Protein AF-A0AAE3KJM6-F1 (afdb_monomer_lite)

Organism: NCBI:txid334858

Structure (mmCIF, N/CA/C/O backbone):
data_AF-A0AAE3KJM6-F1
#
_entry.id   AF-A0AAE3KJM6-F1
#
loop_
_atom_site.group_PDB
_atom_site.id
_atom_site.type_symbol
_atom_site.label_atom_id
_atom_site.label_alt_id
_atom_site.label_comp_id
_atom_site.label_asym_id
_atom_site.label_entity_id
_atom_site.label_seq_id
_atom_site.pdbx_PDB_ins_code
_atom_site.Cartn_x
_atom_site.Cartn_y
_atom_site.Cartn_z
_atom_site.occupancy
_atom_site.B_iso_or_equiv
_atom_site.auth_seq_id
_atom_site.auth_comp_id
_atom_site.auth_asym_id
_atom_site.auth_atom_id
_atom_site.pdbx_PDB_model_num
ATOM 1 N N . MET A 1 1 ? -48.414 5.352 -34.956 1.00 45.84 1 MET A N 1
ATOM 2 C CA . MET A 1 1 ? -47.823 4.234 -34.191 1.00 45.84 1 MET A CA 1
ATOM 3 C C . MET A 1 1 ? -46.337 4.230 -34.491 1.00 45.84 1 MET A C 1
ATOM 5 O O . MET A 1 1 ? -45.968 4.060 -35.643 1.00 45.84 1 MET A O 1
ATOM 9 N N . GLN A 1 2 ? -45.522 4.595 -33.501 1.00 38.50 2 GLN A N 1
ATOM 10 C CA . GLN A 1 2 ? -44.073 4.755 -33.629 1.00 38.50 2 GLN A CA 1
ATOM 11 C C . GLN A 1 2 ? -43.401 3.421 -33.295 1.00 38.50 2 GLN A C 1
ATOM 13 O O . GLN A 1 2 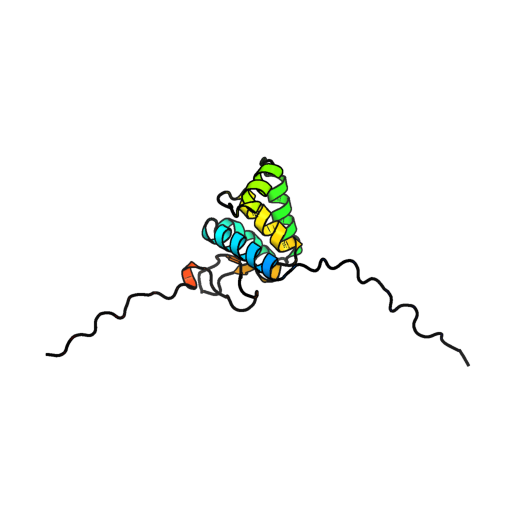? -43.571 2.913 -32.189 1.00 38.50 2 GLN A O 1
ATOM 18 N N . SER A 1 3 ? -42.662 2.857 -34.246 1.00 44.47 3 SER A N 1
ATOM 19 C CA . SER A 1 3 ? -41.789 1.707 -34.018 1.00 44.47 3 SER A CA 1
ATOM 20 C C . SER A 1 3 ? -40.462 2.215 -33.459 1.00 44.47 3 SER A C 1
ATOM 22 O O . SER A 1 3 ? -39.693 2.853 -34.174 1.00 44.47 3 SER A O 1
ATOM 24 N N . GLN A 1 4 ? -40.209 1.969 -32.175 1.00 46.59 4 GLN A N 1
ATOM 25 C CA . GLN A 1 4 ? -38.889 2.150 -31.575 1.00 46.59 4 GLN A CA 1
ATOM 26 C C . GLN A 1 4 ? -38.017 0.931 -31.915 1.00 46.59 4 GLN A C 1
ATOM 28 O O . GLN A 1 4 ? -38.449 -0.192 -31.652 1.00 46.59 4 GLN A O 1
ATOM 33 N N . PRO A 1 5 ? -36.810 1.105 -32.479 1.00 48.41 5 PRO A N 1
ATOM 34 C CA . PRO A 1 5 ? -35.824 0.040 -32.523 1.00 48.41 5 PRO A CA 1
ATOM 35 C C . PRO A 1 5 ? -35.175 -0.105 -31.141 1.00 48.41 5 PRO A C 1
ATOM 37 O O . PRO A 1 5 ? -34.579 0.830 -30.603 1.00 48.41 5 PRO A O 1
ATOM 40 N N . THR A 1 6 ? -35.334 -1.293 -30.573 1.00 53.41 6 THR A N 1
ATOM 41 C CA . THR A 1 6 ? -34.693 -1.772 -29.353 1.00 53.41 6 THR A CA 1
ATOM 42 C C . THR A 1 6 ? -33.201 -2.057 -29.570 1.00 53.41 6 THR A C 1
ATOM 44 O O . THR A 1 6 ? -32.775 -2.536 -30.619 1.00 53.41 6 THR A O 1
ATOM 47 N N . ASP A 1 7 ? -32.423 -1.782 -28.523 1.00 46.00 7 ASP A N 1
ATOM 48 C CA . ASP A 1 7 ? -31.223 -2.532 -28.138 1.00 46.00 7 ASP A CA 1
ATOM 49 C C . ASP A 1 7 ? -30.003 -2.542 -29.078 1.00 46.00 7 ASP A C 1
ATOM 51 O O . ASP A 1 7 ? -29.470 -3.596 -29.416 1.00 46.00 7 ASP A O 1
ATOM 55 N N . GLN A 1 8 ? -29.448 -1.368 -29.411 1.00 46.28 8 GLN A N 1
ATOM 56 C CA . GLN A 1 8 ? -28.094 -1.274 -30.005 1.00 46.28 8 GLN A CA 1
ATOM 57 C C . GLN A 1 8 ? -27.065 -0.446 -29.212 1.00 46.28 8 GLN A C 1
ATOM 59 O O . GLN A 1 8 ? -25.952 -0.217 -29.683 1.00 46.28 8 GLN A O 1
ATOM 64 N N . HIS A 1 9 ? -27.353 -0.059 -27.965 1.00 40.16 9 HIS A N 1
ATOM 65 C CA . HIS A 1 9 ? -26.410 0.728 -27.148 1.00 40.16 9 HIS A CA 1
ATOM 66 C C . HIS A 1 9 ? -25.967 0.084 -25.827 1.00 40.16 9 HIS A C 1
ATOM 68 O O . HIS A 1 9 ? -25.313 0.738 -25.019 1.00 40.16 9 HIS A O 1
ATOM 74 N N . ALA A 1 10 ? -26.210 -1.216 -25.638 1.00 40.69 10 ALA A N 1
ATOM 75 C CA . ALA A 1 10 ? -25.654 -1.970 -24.508 1.00 40.69 10 ALA A CA 1
ATOM 76 C C . ALA A 1 10 ? -24.209 -2.465 -24.739 1.00 40.69 10 ALA A C 1
ATOM 78 O O . ALA A 1 10 ? -23.650 -3.144 -23.888 1.00 40.69 10 ALA A O 1
ATOM 79 N N . ASN A 1 11 ? -23.572 -2.102 -25.859 1.00 41.62 11 ASN A N 1
ATOM 80 C CA . ASN A 1 11 ? -22.183 -2.467 -26.165 1.00 41.62 11 ASN A CA 1
ATOM 81 C C . ASN A 1 11 ? -21.203 -1.317 -25.874 1.00 41.62 11 ASN A C 1
ATOM 83 O O . ASN A 1 11 ? -20.237 -1.068 -26.599 1.00 41.62 11 ASN A O 1
ATOM 87 N N . ARG A 1 12 ? -21.478 -0.559 -24.806 1.00 42.22 12 ARG A N 1
ATOM 88 C CA . ARG A 1 12 ? -20.608 0.518 -24.340 1.00 42.22 12 ARG A CA 1
ATOM 89 C C . ARG A 1 12 ? -19.564 -0.056 -23.381 1.00 42.22 12 ARG A C 1
ATOM 91 O O . ARG A 1 12 ? -19.670 0.085 -22.174 1.00 42.22 12 ARG A O 1
ATOM 98 N N . VAL A 1 13 ? -18.511 -0.621 -23.970 1.00 45.69 13 VAL A N 1
ATOM 99 C CA . VAL A 1 13 ? -17.148 -0.521 -23.432 1.00 45.69 13 VAL A CA 1
ATOM 100 C C . VAL A 1 13 ? -16.908 -1.270 -22.103 1.00 45.69 13 VAL A C 1
ATOM 102 O O . VAL A 1 13 ? -16.727 -0.662 -21.052 1.00 45.69 13 VAL A O 1
ATOM 105 N N . GLN A 1 14 ? -16.747 -2.596 -22.167 1.00 45.34 14 GLN A N 1
ATOM 106 C CA . GLN A 1 14 ? -15.841 -3.309 -21.251 1.00 45.34 14 GLN A CA 1
ATOM 107 C C . GLN A 1 14 ? -14.399 -2.894 -21.598 1.00 45.34 14 GLN A C 1
ATOM 109 O O . GLN A 1 14 ? -13.694 -3.546 -22.367 1.00 45.34 14 GLN A O 1
ATOM 114 N N . ARG A 1 15 ? -13.976 -1.724 -21.110 1.00 44.91 15 ARG A N 1
ATOM 115 C CA . ARG A 1 15 ? -12.599 -1.228 -21.245 1.00 44.91 15 ARG A CA 1
ATOM 116 C C . ARG A 1 15 ? -11.703 -2.031 -20.302 1.00 44.91 15 ARG A C 1
ATOM 118 O O . ARG A 1 15 ? -11.592 -1.690 -19.135 1.00 44.91 15 ARG A O 1
ATOM 125 N N . GLY A 1 16 ? -11.072 -3.074 -20.836 1.00 46.31 16 GLY A N 1
ATOM 126 C CA . GLY A 1 16 ? -9.740 -3.537 -20.431 1.00 46.31 16 GLY A CA 1
ATOM 127 C C . GLY A 1 16 ? -9.462 -3.642 -18.932 1.00 46.31 16 GLY A C 1
ATOM 128 O O . GLY A 1 16 ? -8.447 -3.120 -18.476 1.00 46.31 16 GLY A O 1
ATOM 129 N N . GLU A 1 17 ? -10.318 -4.318 -18.166 1.00 56.16 17 GLU A N 1
ATOM 130 C CA . GLU A 1 17 ? -9.935 -4.736 -16.818 1.00 56.16 17 GLU A CA 1
ATOM 131 C C . GLU A 1 17 ? -8.802 -5.760 -16.943 1.00 56.16 17 GLU A C 1
ATOM 133 O O . GLU A 1 17 ? -8.986 -6.872 -17.442 1.00 56.16 17 GLU A O 1
ATOM 138 N N . LEU A 1 18 ? -7.594 -5.366 -16.534 1.00 60.81 18 LEU A N 1
ATOM 139 C CA . LEU A 1 18 ? -6.482 -6.291 -16.355 1.00 60.81 18 LEU A CA 1
ATOM 140 C C . LEU A 1 18 ? -6.914 -7.334 -15.324 1.00 60.81 18 LEU A C 1
ATOM 142 O O . LEU A 1 18 ? -7.042 -7.030 -14.139 1.00 60.81 18 LEU A O 1
ATOM 146 N N . HIS A 1 19 ? -7.149 -8.568 -15.767 1.00 75.56 19 HIS A N 1
ATOM 147 C CA . HIS A 1 19 ? -7.421 -9.665 -14.852 1.00 75.56 19 HIS A CA 1
ATOM 148 C C . HIS A 1 19 ? -6.124 -10.040 -14.127 1.00 75.56 19 HIS A C 1
ATOM 150 O O . HIS A 1 19 ? -5.274 -10.757 -14.657 1.00 75.56 19 HIS A O 1
ATOM 156 N N . VAL A 1 20 ? -5.945 -9.506 -12.920 1.00 78.00 20 VAL A N 1
ATOM 157 C CA . VAL A 1 20 ? -4.768 -9.771 -12.090 1.00 78.00 20 VAL A CA 1
ATOM 158 C C . VAL A 1 20 ? -5.025 -11.015 -11.240 1.00 78.00 20 VAL A C 1
ATOM 160 O O . VAL A 1 20 ? -5.990 -11.033 -10.472 1.00 78.00 20 VAL A O 1
ATOM 163 N N . PRO A 1 21 ? -4.162 -12.048 -11.298 1.00 85.69 21 PRO A N 1
ATOM 164 C CA . PRO A 1 21 ? -4.308 -13.212 -10.436 1.00 85.69 21 PRO A CA 1
ATOM 165 C C . PRO A 1 21 ? -4.308 -12.806 -8.957 1.00 85.69 21 PRO A C 1
ATOM 167 O O . PRO A 1 21 ? -3.400 -12.112 -8.494 1.00 85.69 21 PRO A O 1
ATOM 170 N N . VAL A 1 22 ? -5.280 -13.294 -8.182 1.00 84.00 22 VAL A N 1
ATOM 171 C CA . VAL A 1 22 ? -5.394 -12.993 -6.740 1.00 84.00 22 VAL A CA 1
ATOM 172 C C . VAL A 1 22 ? -4.107 -13.342 -5.985 1.00 84.00 22 VAL A C 1
ATOM 174 O O . VAL A 1 22 ? -3.709 -12.614 -5.078 1.00 84.00 22 VAL A O 1
ATOM 177 N N . ALA A 1 23 ? -3.414 -14.408 -6.394 1.00 85.56 23 ALA A N 1
ATOM 178 C CA . ALA A 1 23 ? -2.125 -14.804 -5.831 1.00 85.56 23 ALA A CA 1
ATOM 179 C C . ALA A 1 23 ? -1.025 -13.746 -6.042 1.00 85.56 23 ALA A C 1
ATOM 181 O O . ALA A 1 23 ? -0.200 -13.536 -5.154 1.00 85.56 23 ALA A O 1
ATOM 182 N N . LEU A 1 24 ? -1.027 -13.043 -7.182 1.00 86.69 24 LEU A N 1
ATOM 183 C CA . LEU A 1 24 ? -0.087 -11.952 -7.443 1.00 86.69 24 LEU A CA 1
ATOM 184 C C . LEU A 1 24 ? -0.382 -10.754 -6.534 1.00 86.69 24 LEU A C 1
ATOM 186 O O . LEU A 1 24 ? 0.537 -10.225 -5.913 1.00 86.69 24 LEU A O 1
ATOM 190 N N . LEU A 1 25 ? -1.658 -10.381 -6.387 1.00 88.06 25 LEU A N 1
ATOM 191 C CA . LEU A 1 25 ? -2.073 -9.334 -5.446 1.00 88.06 25 LEU A CA 1
ATOM 192 C C . LEU A 1 25 ? -1.726 -9.689 -3.999 1.00 88.06 25 LEU A C 1
ATOM 194 O O . LEU A 1 25 ? -1.251 -8.833 -3.260 1.00 88.06 25 LEU A O 1
ATOM 198 N N . ALA A 1 26 ? -1.931 -10.943 -3.594 1.00 88.19 26 ALA A N 1
ATOM 199 C CA . ALA A 1 26 ? -1.568 -11.427 -2.266 1.00 88.19 26 ALA A CA 1
ATOM 200 C C . ALA A 1 26 ? -0.051 -11.370 -2.035 1.00 88.19 26 ALA A C 1
ATOM 202 O O . ALA A 1 26 ? 0.391 -10.886 -0.994 1.00 88.19 26 ALA A O 1
ATOM 203 N N . ARG A 1 27 ? 0.755 -11.795 -3.019 1.00 89.50 27 ARG A N 1
ATOM 204 C CA . ARG A 1 27 ? 2.222 -11.719 -2.950 1.00 89.50 27 ARG A CA 1
ATOM 205 C C . ARG A 1 27 ? 2.713 -10.276 -2.860 1.00 89.50 27 ARG A C 1
ATOM 207 O O . ARG A 1 27 ? 3.546 -9.978 -2.012 1.00 89.50 27 ARG A O 1
ATOM 214 N N . LEU A 1 28 ? 2.199 -9.383 -3.703 1.00 90.44 28 LEU A N 1
ATOM 215 C CA . LEU A 1 28 ? 2.547 -7.962 -3.655 1.00 90.44 28 LEU A CA 1
ATOM 216 C C . LEU A 1 28 ? 2.126 -7.330 -2.330 1.00 90.44 28 LEU A C 1
ATOM 218 O O . LEU A 1 28 ? 2.908 -6.606 -1.729 1.00 90.44 28 LEU A O 1
ATOM 222 N N . ALA A 1 29 ? 0.934 -7.654 -1.832 1.00 91.38 29 ALA A N 1
ATOM 223 C CA . ALA A 1 29 ? 0.488 -7.193 -0.528 1.00 91.38 29 ALA A CA 1
ATOM 224 C C . ALA A 1 29 ? 1.363 -7.724 0.613 1.00 91.38 29 ALA A C 1
ATOM 226 O O . ALA A 1 29 ? 1.600 -6.983 1.553 1.00 91.38 29 ALA A O 1
ATOM 227 N N . ALA A 1 30 ? 1.899 -8.945 0.528 1.00 90.88 30 ALA A N 1
ATOM 228 C CA . ALA A 1 30 ? 2.864 -9.452 1.506 1.00 90.88 30 ALA A CA 1
ATOM 229 C C . ALA A 1 30 ? 4.200 -8.688 1.459 1.00 90.88 30 ALA A C 1
ATOM 231 O O . ALA A 1 30 ? 4.754 -8.361 2.505 1.00 90.88 30 ALA A O 1
ATOM 232 N N . ILE A 1 31 ? 4.692 -8.357 0.260 1.00 91.81 31 ILE A N 1
ATOM 233 C CA . ILE A 1 31 ? 5.894 -7.524 0.082 1.00 91.81 31 ILE A CA 1
ATOM 234 C C . ILE A 1 31 ? 5.668 -6.128 0.676 1.00 91.81 31 ILE A C 1
ATOM 236 O O . ILE A 1 31 ? 6.494 -5.638 1.444 1.00 91.81 31 ILE A O 1
ATOM 240 N N . VAL A 1 32 ? 4.531 -5.502 0.359 1.00 91.88 32 VAL A N 1
ATOM 241 C CA . VAL A 1 32 ? 4.161 -4.190 0.906 1.00 91.88 32 VAL A CA 1
ATOM 242 C C . VAL A 1 32 ? 3.962 -4.268 2.417 1.00 91.88 32 VAL A C 1
ATOM 244 O O . VAL A 1 32 ? 4.395 -3.368 3.120 1.00 91.88 32 VAL A O 1
ATOM 247 N N . ASP A 1 33 ? 3.368 -5.334 2.950 1.00 91.06 33 ASP A N 1
ATOM 248 C CA . ASP A 1 33 ? 3.197 -5.485 4.395 1.00 91.06 33 ASP A CA 1
ATOM 249 C C . ASP A 1 33 ? 4.543 -5.563 5.120 1.00 91.06 33 ASP A C 1
ATOM 251 O O . ASP A 1 33 ? 4.755 -4.855 6.101 1.00 91.06 33 ASP A O 1
ATOM 255 N N . HIS A 1 34 ? 5.488 -6.342 4.587 1.00 89.19 34 HIS A N 1
ATOM 256 C CA . HIS A 1 34 ? 6.855 -6.419 5.106 1.00 89.19 34 HIS A CA 1
ATOM 257 C C . HIS A 1 34 ? 7.567 -5.060 5.057 1.00 89.19 34 HIS A C 1
ATOM 259 O O . HIS A 1 34 ? 8.214 -4.645 6.022 1.00 89.19 34 HIS A O 1
ATOM 265 N N . ALA A 1 35 ? 7.392 -4.322 3.960 1.00 89.44 35 ALA A N 1
ATOM 266 C CA . ALA A 1 35 ? 7.877 -2.953 3.842 1.00 89.44 35 ALA A CA 1
ATOM 267 C C . ALA A 1 35 ? 7.250 -2.022 4.895 1.00 89.44 35 ALA A C 1
ATOM 269 O O . ALA A 1 35 ? 7.953 -1.223 5.515 1.00 89.44 35 ALA A O 1
ATOM 270 N N . VAL A 1 36 ? 5.941 -2.136 5.129 1.00 88.94 36 VAL A N 1
ATOM 271 C CA . VAL A 1 36 ? 5.209 -1.343 6.124 1.00 88.94 36 VAL A CA 1
ATOM 272 C C . VAL A 1 36 ? 5.645 -1.684 7.546 1.00 88.94 36 VAL A C 1
ATOM 274 O O . VAL A 1 36 ? 5.723 -0.795 8.389 1.00 88.94 36 VAL A O 1
ATOM 277 N N . GLU A 1 37 ? 5.975 -2.941 7.837 1.00 86.75 37 GLU A N 1
ATOM 278 C CA . GLU A 1 37 ? 6.523 -3.322 9.140 1.00 86.75 37 GLU A CA 1
ATOM 279 C C . GLU A 1 37 ? 7.862 -2.633 9.429 1.00 86.75 37 GLU A C 1
ATOM 281 O O . GLU A 1 37 ? 8.091 -2.201 10.563 1.00 86.75 37 GLU A O 1
ATOM 286 N N . ARG A 1 38 ? 8.721 -2.496 8.412 1.00 85.00 38 ARG A N 1
ATOM 287 C CA . ARG A 1 38 ? 10.028 -1.832 8.530 1.00 85.00 38 ARG A CA 1
ATOM 288 C C . ARG A 1 38 ? 9.924 -0.309 8.523 1.00 85.00 38 ARG A C 1
ATOM 290 O O . ARG A 1 38 ? 10.615 0.347 9.297 1.00 85.00 38 ARG A O 1
ATOM 297 N N . HIS A 1 39 ? 9.017 0.240 7.715 1.00 81.75 39 HIS A N 1
ATOM 298 C CA . HIS A 1 39 ? 8.856 1.682 7.493 1.00 81.75 39 HIS A CA 1
ATOM 299 C C . HIS A 1 39 ? 7.427 2.168 7.786 1.00 81.75 39 HIS A C 1
ATOM 301 O O . HIS A 1 39 ? 6.785 2.783 6.932 1.00 81.75 39 HIS A O 1
ATOM 307 N N . PRO A 1 40 ? 6.880 1.940 8.994 1.00 77.00 40 PRO A N 1
ATOM 308 C CA . PRO A 1 40 ? 5.446 2.104 9.253 1.00 77.00 40 PRO A CA 1
ATOM 309 C C . PRO A 1 40 ? 4.952 3.540 9.082 1.00 77.00 40 PRO A C 1
ATOM 311 O O . PRO A 1 40 ? 3.812 3.760 8.669 1.00 77.00 40 PRO A O 1
ATOM 314 N N . LEU A 1 41 ? 5.794 4.528 9.386 1.00 73.69 41 LEU A N 1
ATOM 315 C CA . LEU A 1 41 ? 5.428 5.942 9.295 1.00 73.69 41 LEU A CA 1
ATOM 316 C C . LEU A 1 41 ? 5.278 6.411 7.845 1.00 73.69 41 LEU A C 1
ATOM 318 O O . LEU A 1 41 ? 4.391 7.214 7.568 1.00 73.69 41 LEU A O 1
ATOM 322 N N . VAL A 1 42 ? 6.071 5.850 6.929 1.00 78.00 42 VAL A N 1
ATOM 323 C CA . VAL A 1 42 ? 6.038 6.179 5.497 1.00 78.00 42 VAL A CA 1
ATOM 324 C C . VAL A 1 42 ? 4.658 5.873 4.917 1.00 78.00 42 VAL A C 1
ATOM 326 O O . VAL A 1 42 ? 4.017 6.715 4.297 1.00 78.00 42 VAL A O 1
ATOM 329 N N . PHE A 1 43 ? 4.140 4.685 5.211 1.00 87.31 43 PHE A N 1
ATOM 330 C CA . PHE A 1 43 ? 2.866 4.232 4.662 1.00 87.31 43 PHE A CA 1
ATOM 331 C C . PHE A 1 43 ? 1.640 4.754 5.406 1.00 87.31 43 PHE A C 1
ATOM 333 O O . PHE A 1 43 ? 0.546 4.807 4.842 1.00 87.31 43 PHE A O 1
ATOM 340 N N . THR A 1 44 ? 1.818 5.163 6.664 1.00 89.75 44 THR A N 1
ATOM 341 C CA . THR A 1 44 ? 0.737 5.737 7.475 1.00 89.75 44 THR A CA 1
ATOM 342 C C . THR A 1 44 ? 0.189 7.014 6.846 1.00 89.75 44 THR A C 1
ATOM 344 O O . THR A 1 44 ? -1.025 7.203 6.853 1.00 89.75 44 THR A O 1
ATOM 347 N N . ALA A 1 45 ? 1.048 7.845 6.247 1.00 90.69 45 ALA A N 1
ATOM 348 C CA . ALA A 1 45 ? 0.617 9.056 5.557 1.00 90.69 45 ALA A CA 1
ATOM 349 C C . ALA A 1 45 ? -0.328 8.737 4.389 1.00 90.69 45 ALA A C 1
ATOM 351 O O . ALA A 1 45 ? -1.428 9.276 4.337 1.00 90.69 45 ALA A O 1
ATOM 352 N N . TYR A 1 46 ? 0.036 7.802 3.505 1.00 93.38 46 TYR A N 1
ATOM 353 C CA . TYR A 1 46 ? -0.810 7.450 2.358 1.00 93.38 46 TYR A CA 1
ATOM 354 C C . TYR A 1 46 ? -2.121 6.784 2.771 1.00 93.38 46 TYR A C 1
ATOM 356 O O . TYR A 1 46 ? -3.162 7.097 2.201 1.00 93.38 46 TYR A O 1
ATOM 364 N N . ALA A 1 47 ? -2.091 5.895 3.769 1.00 92.00 47 ALA A N 1
ATOM 365 C CA . ALA A 1 47 ? -3.305 5.264 4.280 1.00 92.00 47 ALA A CA 1
ATOM 366 C C . ALA A 1 47 ? -4.251 6.299 4.915 1.00 92.00 47 ALA A C 1
ATOM 368 O O . ALA A 1 47 ? -5.449 6.282 4.646 1.00 92.00 47 ALA A O 1
ATOM 369 N N . ALA A 1 48 ? -3.714 7.246 5.692 1.00 91.94 48 ALA A N 1
ATOM 370 C CA . ALA A 1 48 ? -4.497 8.336 6.269 1.00 91.94 48 ALA A CA 1
ATOM 371 C C . ALA A 1 48 ? -5.057 9.280 5.191 1.00 91.94 48 ALA A C 1
ATOM 373 O O . ALA A 1 48 ? -6.234 9.625 5.243 1.00 91.94 48 ALA A O 1
ATOM 374 N N . THR A 1 49 ? -4.259 9.662 4.187 1.00 94.25 49 THR A N 1
ATOM 375 C CA . THR A 1 49 ? -4.738 10.470 3.053 1.00 94.25 49 THR A CA 1
ATOM 376 C C . THR A 1 49 ? -5.835 9.737 2.281 1.00 94.25 49 THR A C 1
ATOM 378 O O . THR A 1 49 ? -6.835 10.349 1.914 1.00 94.25 49 THR A O 1
ATOM 381 N N . ALA A 1 50 ? -5.693 8.425 2.064 1.00 93.50 50 ALA A N 1
ATOM 382 C CA . ALA A 1 50 ? -6.684 7.631 1.343 1.00 93.50 50 ALA A CA 1
ATOM 383 C C . ALA A 1 50 ? -8.034 7.578 2.074 1.00 93.50 50 ALA A C 1
ATOM 385 O O . ALA A 1 50 ? -9.073 7.634 1.418 1.00 93.50 50 ALA A O 1
ATOM 386 N N . GLU A 1 51 ? -8.017 7.496 3.407 1.00 91.12 51 GLU A N 1
ATOM 387 C CA . GLU A 1 51 ? -9.217 7.529 4.251 1.00 91.12 51 GLU A CA 1
ATOM 388 C C . GLU A 1 51 ? -9.845 8.926 4.335 1.00 91.12 51 GLU A C 1
ATOM 390 O O . GLU A 1 51 ? -11.056 9.059 4.185 1.00 91.12 51 GLU A O 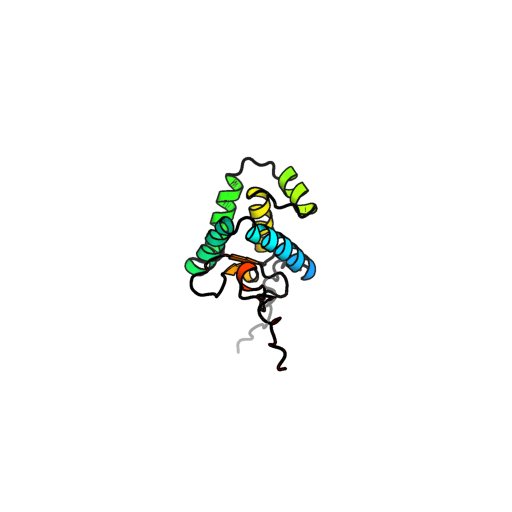1
ATOM 395 N N . ASN A 1 52 ? -9.034 9.962 4.565 1.00 93.50 52 ASN A N 1
ATOM 396 C CA . ASN A 1 52 ? -9.528 11.309 4.865 1.00 93.50 52 ASN A CA 1
ATOM 397 C C . ASN A 1 52 ? -9.898 12.109 3.612 1.00 93.50 52 ASN A C 1
ATOM 399 O O . ASN A 1 52 ? -10.836 12.902 3.640 1.00 93.50 52 ASN A O 1
ATOM 403 N N . SER A 1 53 ? -9.145 11.919 2.531 1.00 94.88 53 SER A N 1
ATOM 404 C CA . SER A 1 53 ? -9.230 12.758 1.331 1.00 94.88 53 SER A CA 1
ATOM 405 C C . SER A 1 53 ? -9.401 11.952 0.040 1.00 94.88 53 SER A C 1
ATOM 407 O O . SER A 1 53 ? -9.605 12.513 -1.035 1.00 94.88 53 SER A O 1
ATOM 409 N N . GLY A 1 54 ? -9.365 10.622 0.140 1.00 94.75 54 GLY A N 1
ATOM 410 C CA . GLY A 1 54 ? -9.649 9.706 -0.953 1.00 94.75 54 GLY A CA 1
ATOM 411 C C . GLY A 1 54 ? -8.410 9.100 -1.614 1.00 94.75 54 GLY A C 1
ATOM 412 O O . GLY A 1 54 ? -7.309 9.655 -1.644 1.00 94.75 54 GLY A O 1
ATOM 413 N N . ARG A 1 55 ? -8.623 7.921 -2.210 1.00 94.94 55 ARG A N 1
ATOM 414 C CA . ARG A 1 55 ? -7.587 7.088 -2.850 1.00 94.94 55 ARG A CA 1
ATOM 415 C C . ARG A 1 55 ? -6.835 7.803 -3.973 1.00 94.94 55 ARG A C 1
ATOM 417 O O . ARG A 1 55 ? -5.635 7.600 -4.124 1.00 94.94 55 ARG A O 1
ATOM 424 N N . ALA A 1 56 ? -7.524 8.639 -4.751 1.00 94.25 56 ALA A N 1
ATOM 425 C CA . ALA A 1 56 ? -6.914 9.373 -5.858 1.00 94.25 56 ALA A CA 1
ATOM 426 C C . ALA A 1 56 ? -5.854 10.371 -5.365 1.00 94.25 56 ALA A C 1
ATOM 428 O O . ALA A 1 56 ? -4.753 10.418 -5.908 1.00 94.25 56 ALA A O 1
ATOM 429 N N . GLN A 1 57 ? -6.148 11.107 -4.289 1.00 95.62 57 GLN A N 1
ATOM 430 C CA . GLN A 1 57 ? -5.203 12.058 -3.710 1.00 95.62 57 GLN A CA 1
ATOM 431 C C . GLN A 1 57 ? -4.001 11.349 -3.075 1.00 95.62 57 GLN A C 1
ATOM 433 O O . GLN A 1 57 ? -2.865 11.777 -3.265 1.00 95.62 57 GLN A O 1
ATOM 438 N N . ALA A 1 58 ? -4.226 10.226 -2.387 1.00 95.81 58 ALA A N 1
ATOM 439 C CA . ALA A 1 58 ? -3.138 9.415 -1.842 1.00 95.81 58 ALA A CA 1
ATOM 440 C C . ALA A 1 58 ? -2.229 8.839 -2.944 1.00 95.81 58 ALA A C 1
ATOM 442 O O . ALA A 1 58 ? -1.006 8.859 -2.806 1.00 95.81 58 ALA A O 1
ATOM 443 N N . ALA A 1 59 ? -2.809 8.378 -4.060 1.00 95.06 59 ALA A N 1
ATOM 444 C CA . ALA A 1 59 ? -2.048 7.913 -5.220 1.00 95.06 59 ALA A CA 1
ATOM 445 C C . ALA A 1 59 ? -1.228 9.045 -5.858 1.00 95.06 59 ALA A C 1
ATOM 447 O O . ALA A 1 59 ? -0.066 8.840 -6.202 1.00 95.06 59 ALA A O 1
ATOM 448 N N . GLN A 1 60 ? -1.800 10.248 -5.974 1.00 95.38 60 GLN A N 1
ATOM 449 C CA . GLN A 1 60 ? -1.092 11.425 -6.483 1.00 95.38 60 GLN A CA 1
ATOM 450 C C . GLN A 1 60 ? 0.074 11.832 -5.572 1.00 95.38 60 GLN A C 1
ATOM 452 O O . GLN A 1 60 ? 1.150 12.181 -6.065 1.00 95.38 60 GLN A O 1
ATOM 457 N N . GLN A 1 61 ? -0.118 11.768 -4.253 1.00 95.06 61 GLN A N 1
ATOM 458 C CA . GLN A 1 61 ? 0.942 12.022 -3.280 1.00 95.06 61 GLN A CA 1
ATOM 459 C C . GLN A 1 61 ? 2.089 11.017 -3.455 1.00 95.06 61 GLN A C 1
ATOM 461 O O . GLN A 1 61 ? 3.232 11.427 -3.634 1.00 95.06 61 GLN A O 1
ATOM 466 N N . LEU A 1 62 ? 1.771 9.719 -3.511 1.00 94.94 62 LEU A N 1
ATOM 467 C CA . LEU A 1 62 ? 2.757 8.659 -3.736 1.00 94.94 62 LEU A CA 1
ATOM 468 C C . LEU A 1 62 ? 3.496 8.832 -5.070 1.00 94.94 62 LEU A C 1
ATOM 470 O O . LEU A 1 62 ? 4.712 8.675 -5.125 1.00 94.94 62 LEU A O 1
ATOM 474 N N . TRP A 1 63 ? 2.783 9.181 -6.144 1.00 94.62 63 TRP A N 1
ATOM 475 C CA . TRP A 1 63 ? 3.394 9.463 -7.444 1.00 94.62 63 TRP A CA 1
ATOM 476 C C . TRP A 1 63 ? 4.379 10.634 -7.363 1.00 94.62 63 TRP A C 1
ATOM 478 O O . TRP A 1 63 ? 5.498 10.536 -7.857 1.00 94.62 63 TRP A O 1
ATOM 488 N N . SER A 1 64 ? 3.994 11.713 -6.682 1.00 94.44 64 SER A N 1
ATOM 489 C CA . SER A 1 64 ? 4.854 12.885 -6.489 1.00 94.44 64 SER A CA 1
ATOM 490 C C . SER A 1 64 ? 6.128 12.526 -5.719 1.00 94.44 64 SER A C 1
ATOM 492 O O . SER A 1 64 ? 7.219 12.957 -6.090 1.00 94.44 64 SER A O 1
ATOM 494 N N . ASP A 1 65 ? 6.014 11.696 -4.681 1.00 92.94 65 ASP A N 1
ATOM 495 C CA . ASP A 1 65 ? 7.159 11.210 -3.904 1.00 92.94 65 ASP A CA 1
ATOM 496 C C . ASP A 1 65 ? 8.092 10.327 -4.742 1.00 92.94 65 ASP A C 1
ATOM 498 O O . ASP A 1 65 ? 9.309 10.487 -4.681 1.00 92.94 65 ASP A O 1
ATOM 502 N N . LEU A 1 66 ? 7.532 9.465 -5.593 1.00 92.62 66 LEU A N 1
ATOM 503 C CA . LEU A 1 66 ? 8.300 8.634 -6.521 1.00 92.62 66 LEU A CA 1
ATOM 504 C C . LEU A 1 66 ? 9.061 9.459 -7.558 1.00 92.62 66 LEU A C 1
ATOM 506 O O . LEU A 1 66 ? 10.239 9.205 -7.785 1.00 92.62 66 LEU A O 1
ATOM 510 N N . THR A 1 67 ? 8.423 10.470 -8.154 1.00 90.62 67 THR A N 1
ATOM 511 C CA . THR A 1 67 ? 9.067 11.328 -9.167 1.00 90.62 67 THR A CA 1
ATOM 512 C C . THR A 1 67 ? 10.181 12.214 -8.613 1.00 90.62 67 THR A C 1
ATOM 514 O O . THR A 1 67 ? 10.982 12.731 -9.384 1.00 90.62 67 THR A O 1
ATOM 517 N N . ARG A 1 68 ? 10.235 12.393 -7.288 1.00 90.81 68 ARG A N 1
ATOM 518 C CA . ARG A 1 68 ? 11.313 13.109 -6.593 1.00 90.81 68 ARG A CA 1
ATOM 519 C C 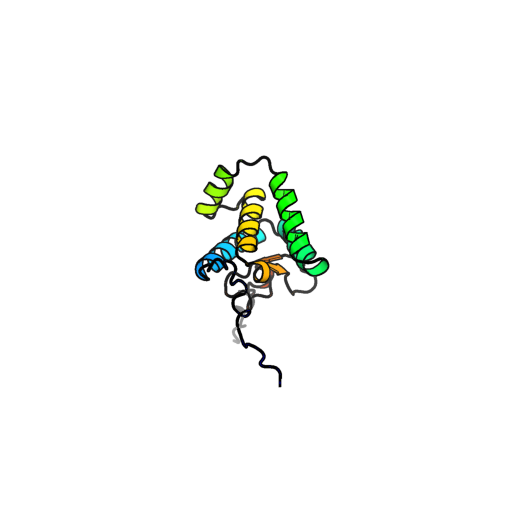. ARG A 1 68 ? 12.458 12.198 -6.157 1.00 90.81 68 ARG A C 1
ATOM 521 O O . ARG A 1 68 ? 13.436 12.695 -5.611 1.00 90.81 68 ARG A O 1
ATOM 528 N N . SER A 1 69 ? 12.327 10.884 -6.334 1.00 87.06 69 SER A N 1
ATOM 529 C CA . SER A 1 69 ? 13.395 9.945 -6.009 1.00 87.06 69 SER A CA 1
ATOM 530 C C . SER A 1 69 ? 14.423 9.901 -7.135 1.00 87.06 69 SER A C 1
ATOM 532 O O . SER A 1 69 ? 14.074 9.649 -8.284 1.00 87.06 69 SER A O 1
ATOM 534 N N . ASP A 1 70 ? 15.699 10.054 -6.788 1.00 88.38 70 ASP A N 1
ATOM 535 C CA . ASP A 1 70 ? 16.820 9.958 -7.735 1.00 88.38 70 ASP A CA 1
ATOM 536 C C . ASP A 1 70 ? 17.222 8.502 -8.051 1.00 88.38 70 ASP A C 1
ATOM 538 O O . ASP A 1 70 ? 18.217 8.246 -8.730 1.00 88.38 70 ASP A O 1
ATOM 542 N N . SER A 1 71 ? 16.482 7.513 -7.538 1.00 88.31 71 SER A N 1
ATOM 543 C CA . SER A 1 71 ? 16.836 6.103 -7.721 1.00 88.31 71 SER A CA 1
ATOM 544 C C . SER A 1 71 ? 16.532 5.626 -9.147 1.00 88.31 71 SER A C 1
ATOM 546 O O . SER A 1 71 ? 15.398 5.786 -9.609 1.00 88.31 71 SER A O 1
ATOM 548 N N . PRO A 1 72 ? 17.470 4.938 -9.828 1.00 91.38 72 PRO A N 1
ATOM 549 C CA . PRO A 1 72 ? 17.195 4.339 -11.127 1.00 91.38 72 PRO A CA 1
ATOM 550 C C . PRO A 1 72 ? 16.057 3.316 -11.038 1.00 91.38 72 PRO A C 1
ATOM 552 O O . PRO A 1 72 ? 16.137 2.331 -10.300 1.00 91.38 72 PRO A O 1
ATOM 555 N N . VAL A 1 73 ? 14.999 3.518 -11.827 1.00 90.94 73 VAL A N 1
ATOM 556 C CA . VAL A 1 73 ? 13.800 2.656 -11.820 1.00 90.94 73 VAL A CA 1
ATOM 557 C C . VAL A 1 73 ? 14.156 1.190 -12.085 1.00 90.94 73 VAL A C 1
ATOM 559 O O . VAL A 1 73 ? 13.604 0.296 -11.445 1.00 90.94 73 VAL A O 1
ATOM 562 N N . ALA A 1 74 ? 15.109 0.935 -12.986 1.00 92.62 74 ALA A N 1
ATOM 563 C CA . ALA A 1 74 ? 15.564 -0.415 -13.309 1.00 92.62 74 ALA A CA 1
ATOM 564 C C . ALA A 1 74 ? 16.123 -1.154 -12.080 1.00 92.62 74 ALA A C 1
ATOM 566 O O . ALA A 1 74 ? 15.771 -2.314 -11.854 1.00 92.62 74 ALA A O 1
ATOM 567 N N . ASP A 1 75 ? 16.921 -0.474 -11.255 1.00 92.81 75 ASP A N 1
ATOM 568 C CA . ASP A 1 75 ? 17.515 -1.053 -10.047 1.00 92.81 75 ASP A CA 1
ATOM 569 C C . ASP A 1 75 ? 16.452 -1.322 -8.985 1.00 92.81 75 ASP A C 1
ATOM 571 O O . ASP A 1 75 ? 16.425 -2.397 -8.381 1.00 92.81 75 ASP A O 1
ATOM 575 N N . VAL A 1 76 ? 15.529 -0.374 -8.803 1.00 92.81 76 VAL A N 1
ATOM 576 C CA . VAL A 1 76 ? 14.398 -0.525 -7.881 1.00 92.81 76 VAL A CA 1
ATOM 577 C C . VAL A 1 76 ? 13.544 -1.735 -8.267 1.00 92.81 76 VAL A C 1
ATOM 579 O O . VAL A 1 76 ? 13.208 -2.572 -7.429 1.00 92.81 76 VAL A O 1
ATOM 582 N N . TRP A 1 77 ? 13.223 -1.877 -9.551 1.00 92.94 77 TRP A N 1
ATOM 583 C CA . TRP A 1 77 ? 12.418 -2.993 -10.046 1.00 92.94 77 TRP A CA 1
ATOM 584 C C . TRP A 1 77 ? 13.173 -4.320 -9.982 1.00 92.94 77 TRP A C 1
ATOM 586 O O . TRP A 1 77 ? 12.564 -5.368 -9.754 1.00 92.94 77 TRP A O 1
ATOM 596 N N . ASN A 1 78 ? 14.498 -4.291 -10.145 1.00 93.19 78 ASN A N 1
ATOM 597 C CA . ASN A 1 78 ? 15.334 -5.462 -9.939 1.00 93.19 78 ASN A CA 1
ATOM 598 C C . ASN A 1 78 ? 15.271 -5.940 -8.482 1.00 93.19 78 ASN A C 1
ATOM 600 O O . ASN A 1 78 ? 15.060 -7.131 -8.261 1.00 93.19 78 ASN A O 1
ATOM 604 N N . ARG A 1 79 ? 15.366 -5.038 -7.496 1.00 92.25 79 ARG A N 1
ATOM 605 C CA . ARG A 1 79 ? 15.195 -5.374 -6.069 1.00 92.25 79 ARG A CA 1
ATOM 606 C C . ARG A 1 79 ? 13.803 -5.936 -5.773 1.00 92.25 79 ARG A C 1
ATOM 608 O O . ARG A 1 79 ? 13.688 -7.037 -5.229 1.00 92.25 79 ARG A O 1
ATOM 615 N N . LEU A 1 80 ? 12.749 -5.275 -6.262 1.00 90.62 80 LEU A N 1
ATOM 616 C CA . LEU A 1 80 ? 11.364 -5.733 -6.088 1.00 90.62 80 LEU A CA 1
ATOM 617 C C . LEU A 1 80 ? 11.110 -7.141 -6.616 1.00 90.62 80 LEU A C 1
ATOM 619 O O . LEU A 1 80 ? 10.387 -7.914 -5.986 1.00 90.62 80 LEU A O 1
ATOM 623 N N . ARG A 1 81 ? 11.705 -7.500 -7.759 1.00 89.12 81 ARG A N 1
ATOM 624 C CA . ARG A 1 81 ? 11.569 -8.847 -8.335 1.00 89.12 81 ARG A CA 1
ATOM 625 C C . ARG A 1 81 ? 12.043 -9.936 -7.370 1.00 89.12 81 ARG A C 1
ATOM 627 O O . ARG A 1 81 ? 11.463 -11.022 -7.342 1.00 89.12 81 ARG A O 1
ATOM 634 N N . HIS A 1 82 ? 13.057 -9.626 -6.566 1.00 89.38 82 HIS A N 1
ATOM 635 C CA . HIS A 1 82 ? 13.608 -10.510 -5.542 1.00 89.38 82 HIS A CA 1
ATOM 636 C C . HIS A 1 82 ? 12.905 -10.362 -4.181 1.00 89.38 82 HIS A C 1
ATOM 638 O O . HIS A 1 82 ? 13.240 -11.079 -3.244 1.00 89.38 82 HIS A O 1
ATOM 644 N N . GLY A 1 83 ? 11.901 -9.484 -4.073 1.00 85.44 83 GLY A N 1
ATOM 645 C CA . GLY A 1 83 ? 11.191 -9.203 -2.824 1.00 85.44 83 GLY A CA 1
ATOM 646 C C . GLY A 1 83 ? 11.977 -8.330 -1.845 1.00 85.44 83 GLY A C 1
ATOM 647 O O . GLY A 1 83 ? 11.577 -8.221 -0.689 1.00 85.44 83 GLY A O 1
ATOM 648 N N . ASP A 1 84 ? 13.071 -7.715 -2.293 1.00 89.38 84 ASP A N 1
ATOM 649 C CA . ASP A 1 84 ? 13.829 -6.758 -1.498 1.00 89.38 84 ASP A CA 1
ATOM 650 C C . ASP A 1 84 ? 13.107 -5.403 -1.503 1.00 89.38 84 ASP A C 1
ATOM 652 O O . ASP A 1 84 ? 12.808 -4.853 -2.561 1.00 89.38 84 ASP A O 1
ATOM 656 N N . VAL A 1 85 ? 12.786 -4.908 -0.308 1.00 88.62 85 VAL A N 1
ATOM 657 C CA . VAL A 1 85 ? 12.078 -3.646 -0.034 1.00 88.62 85 VAL A CA 1
ATOM 658 C C . VAL A 1 85 ? 12.691 -2.936 1.178 1.00 88.62 85 VAL A C 1
ATOM 660 O O . VAL A 1 85 ? 11.986 -2.340 1.994 1.00 88.62 85 VAL A O 1
ATOM 663 N N . GLU A 1 86 ? 14.007 -3.065 1.356 1.00 85.38 86 GLU A N 1
ATOM 664 C CA . GLU A 1 86 ? 14.703 -2.497 2.516 1.00 85.38 86 GLU A CA 1
ATOM 665 C C . GLU A 1 86 ? 14.735 -0.977 2.535 1.00 85.38 86 GLU A C 1
ATOM 667 O O . GLU A 1 86 ? 14.635 -0.387 3.611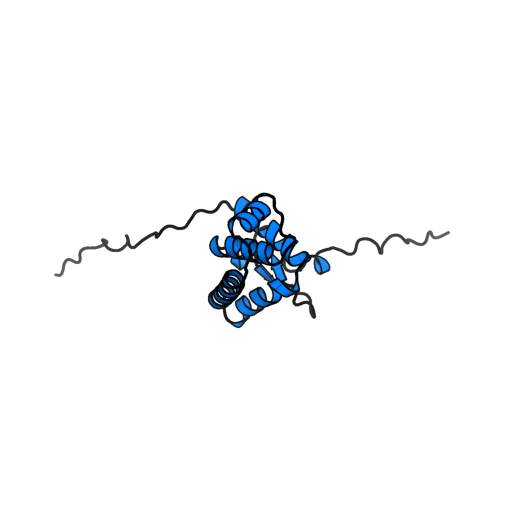 1.00 85.38 86 GLU A O 1
ATOM 672 N N . ASP A 1 87 ? 14.813 -0.339 1.374 1.00 87.69 87 ASP A N 1
ATOM 673 C CA . ASP A 1 87 ? 14.774 1.112 1.259 1.00 87.69 87 ASP A CA 1
ATOM 674 C C . ASP A 1 87 ? 13.357 1.635 0.977 1.00 87.69 87 ASP A C 1
ATOM 676 O O . ASP A 1 87 ? 12.520 0.968 0.363 1.00 87.69 87 ASP A O 1
ATOM 680 N N . SER A 1 88 ? 13.097 2.872 1.407 1.00 86.56 88 SER A N 1
ATOM 681 C CA . SER A 1 88 ? 11.794 3.527 1.265 1.00 86.56 88 SER A CA 1
ATOM 682 C C . SER A 1 88 ? 11.371 3.720 -0.193 1.00 86.56 88 SER A C 1
ATOM 684 O O . SER A 1 88 ? 10.183 3.627 -0.492 1.00 86.56 88 SER A O 1
ATOM 686 N N . THR A 1 89 ? 12.305 3.942 -1.123 1.00 90.69 89 THR A N 1
ATOM 687 C CA . THR A 1 89 ? 11.983 4.109 -2.549 1.00 90.69 89 THR A CA 1
ATOM 688 C C . THR A 1 89 ? 11.424 2.820 -3.138 1.00 90.69 89 THR A C 1
ATOM 690 O O . THR A 1 89 ? 10.396 2.842 -3.821 1.00 90.69 89 THR A O 1
ATOM 693 N N . THR A 1 90 ? 12.069 1.692 -2.864 1.00 91.75 90 THR A N 1
ATOM 694 C CA . THR A 1 90 ? 11.616 0.371 -3.306 1.00 91.75 90 THR A CA 1
ATOM 695 C C . THR A 1 90 ? 10.272 0.023 -2.665 1.00 91.75 90 THR A C 1
ATOM 697 O O . THR A 1 90 ? 9.356 -0.438 -3.347 1.00 91.75 90 THR A O 1
ATOM 700 N N . ALA A 1 91 ? 10.096 0.381 -1.393 1.00 90.62 91 ALA A N 1
ATOM 701 C CA . ALA A 1 91 ? 8.829 0.313 -0.669 1.00 90.62 91 ALA A CA 1
ATOM 702 C C . ALA A 1 91 ? 7.686 1.091 -1.367 1.00 90.62 91 ALA A C 1
ATOM 704 O O . ALA A 1 91 ? 6.594 0.555 -1.575 1.00 90.62 91 ALA A O 1
ATOM 705 N N . HIS A 1 92 ? 7.935 2.342 -1.772 1.00 93.31 92 HIS A N 1
ATOM 706 C CA . HIS A 1 92 ? 6.964 3.171 -2.493 1.00 93.31 92 HIS A CA 1
ATOM 707 C C . HIS A 1 92 ? 6.585 2.575 -3.849 1.00 93.31 92 HIS A C 1
ATOM 709 O O . HIS A 1 92 ? 5.410 2.574 -4.216 1.00 93.31 92 HIS A O 1
ATOM 715 N N . HIS A 1 93 ? 7.559 2.030 -4.582 1.00 93.50 93 HIS A N 1
ATOM 716 C CA . HIS A 1 93 ? 7.294 1.368 -5.857 1.00 93.50 93 HIS A CA 1
ATOM 717 C C . HIS A 1 93 ? 6.449 0.102 -5.672 1.00 93.50 93 HIS A C 1
ATOM 719 O O . HIS A 1 93 ? 5.501 -0.104 -6.431 1.00 93.50 93 HIS A O 1
ATOM 725 N N . ALA A 1 94 ? 6.722 -0.710 -4.641 1.00 92.75 94 ALA A N 1
ATOM 726 C CA . ALA A 1 94 ? 5.888 -1.868 -4.308 1.00 92.75 94 ALA A CA 1
ATOM 727 C C . ALA A 1 94 ? 4.429 -1.456 -4.066 1.00 92.75 94 ALA A C 1
ATOM 729 O O . ALA A 1 94 ? 3.507 -2.072 -4.608 1.00 92.75 94 ALA A O 1
ATOM 730 N N . LEU A 1 95 ? 4.221 -0.390 -3.285 1.00 93.81 95 LEU A N 1
ATOM 731 C CA . LEU A 1 95 ? 2.891 0.142 -3.006 1.00 93.81 95 LEU A CA 1
ATOM 732 C C . LEU A 1 95 ? 2.211 0.672 -4.276 1.00 93.81 95 LEU A C 1
ATOM 734 O O . LEU A 1 95 ? 1.037 0.383 -4.496 1.00 93.81 95 LEU A O 1
ATOM 738 N N . MET A 1 96 ? 2.930 1.402 -5.130 1.00 94.31 96 MET A N 1
ATOM 739 C CA . MET A 1 96 ? 2.377 1.922 -6.383 1.00 94.31 96 MET A CA 1
ATOM 740 C C . MET A 1 96 ? 1.908 0.790 -7.302 1.00 94.31 96 MET A C 1
ATOM 742 O O . MET A 1 96 ? 0.810 0.862 -7.850 1.00 94.31 96 MET A O 1
ATOM 746 N N . ILE A 1 97 ? 2.691 -0.287 -7.423 1.00 92.88 97 ILE A N 1
ATOM 747 C CA . ILE A 1 97 ? 2.301 -1.470 -8.202 1.00 92.88 97 ILE A CA 1
ATOM 748 C C . ILE A 1 97 ? 1.060 -2.126 -7.588 1.00 92.88 97 ILE A C 1
ATOM 750 O O . ILE A 1 97 ? 0.112 -2.434 -8.308 1.00 92.88 97 ILE A O 1
ATOM 754 N N . LEU A 1 98 ? 1.029 -2.309 -6.263 1.00 92.19 98 LEU A N 1
ATOM 755 C CA . LEU A 1 98 ? -0.138 -2.865 -5.577 1.00 92.19 98 LEU A CA 1
ATOM 756 C C . LEU A 1 98 ? -1.400 -2.034 -5.862 1.00 92.19 98 LEU A C 1
ATOM 758 O O . LEU A 1 98 ? -2.436 -2.598 -6.204 1.00 92.19 98 LEU A O 1
ATOM 762 N N . ILE A 1 99 ? -1.308 -0.707 -5.767 1.00 92.50 99 ILE A N 1
ATOM 763 C CA . ILE A 1 99 ? -2.405 0.231 -6.037 1.00 92.50 99 ILE A CA 1
ATOM 764 C C . ILE A 1 99 ? -2.866 0.160 -7.495 1.00 92.50 99 ILE A C 1
ATOM 766 O O . ILE A 1 99 ? -4.068 0.063 -7.744 1.00 92.50 99 ILE A O 1
ATOM 770 N N . ALA A 1 100 ? -1.929 0.187 -8.445 1.00 90.19 100 ALA A N 1
ATOM 771 C CA . ALA A 1 100 ? -2.225 0.153 -9.877 1.00 90.19 100 ALA A CA 1
ATOM 772 C C . ALA A 1 100 ? -2.983 -1.120 -10.287 1.00 90.19 100 ALA A C 1
ATOM 774 O O . ALA A 1 100 ? -3.770 -1.098 -11.229 1.00 90.19 100 ALA A O 1
ATOM 775 N N . LEU A 1 101 ? -2.788 -2.214 -9.547 1.00 89.88 101 LEU A N 1
ATOM 776 C CA . LEU A 1 101 ? -3.477 -3.490 -9.743 1.00 89.88 101 LEU A CA 1
ATOM 777 C C . LEU A 1 101 ? -4.784 -3.612 -8.931 1.00 89.88 101 LEU A C 1
ATOM 779 O O . LEU A 1 101 ? -5.324 -4.707 -8.796 1.00 89.88 101 LEU A O 1
ATOM 783 N N . GLY A 1 102 ? -5.295 -2.513 -8.367 1.00 85.94 102 GLY A N 1
ATOM 784 C CA . GLY A 1 102 ? -6.541 -2.497 -7.590 1.00 85.94 102 GLY A CA 1
ATOM 785 C C . GLY A 1 102 ? -6.378 -2.884 -6.117 1.00 85.94 102 GLY A C 1
ATOM 786 O O . GLY A 1 102 ? -7.356 -3.141 -5.424 1.00 85.94 102 GLY A O 1
ATOM 787 N N . GLY A 1 103 ? -5.152 -2.914 -5.594 1.00 88.56 103 GLY A N 1
ATOM 788 C CA . GLY A 1 103 ? -4.844 -3.354 -4.232 1.00 88.56 103 GLY A CA 1
ATOM 789 C C . GLY A 1 103 ? -5.122 -2.340 -3.119 1.00 88.56 103 GLY A C 1
ATOM 790 O O . GLY A 1 103 ? -4.694 -2.573 -1.991 1.00 88.56 103 GLY A O 1
ATOM 791 N N . TRP A 1 104 ? -5.828 -1.235 -3.386 1.00 90.69 104 TRP A N 1
ATOM 792 C CA . TRP A 1 104 ? -6.146 -0.233 -2.358 1.00 90.69 104 TRP A CA 1
ATOM 793 C C . TRP A 1 104 ? -6.895 -0.821 -1.159 1.00 90.69 104 TRP A C 1
ATOM 795 O O . TRP A 1 104 ? -6.574 -0.471 -0.031 1.00 90.69 104 TRP A O 1
ATOM 805 N N . ASP A 1 105 ? -7.832 -1.750 -1.376 1.00 89.56 105 ASP A N 1
ATOM 806 C CA . ASP A 1 105 ? -8.603 -2.390 -0.293 1.00 89.56 105 ASP A CA 1
ATOM 807 C C . ASP A 1 105 ? -7.734 -3.232 0.655 1.00 89.56 105 ASP A C 1
ATOM 809 O O . ASP A 1 105 ? -8.145 -3.586 1.763 1.00 89.56 105 ASP A O 1
ATOM 813 N N . ARG A 1 106 ? -6.508 -3.556 0.233 1.00 90.94 106 ARG A N 1
ATOM 814 C CA . ARG A 1 106 ? -5.533 -4.260 1.065 1.00 90.94 106 ARG A CA 1
ATOM 815 C C . ARG A 1 106 ? -4.770 -3.306 1.974 1.00 90.94 106 ARG A C 1
ATOM 817 O O . ARG A 1 106 ? -4.282 -3.767 2.999 1.00 90.94 106 ARG A O 1
ATOM 824 N N . MET A 1 107 ? -4.684 -2.017 1.649 1.00 91.75 107 MET A N 1
ATOM 825 C CA . MET A 1 107 ? -4.051 -1.016 2.507 1.00 91.75 107 MET A CA 1
ATOM 826 C C . MET A 1 107 ? -5.022 -0.559 3.588 1.00 91.75 107 MET A C 1
ATOM 828 O O . MET A 1 107 ? -6.114 -0.076 3.300 1.00 91.75 107 MET A O 1
ATOM 832 N N . LYS A 1 108 ? -4.619 -0.721 4.847 1.00 90.00 108 LYS A N 1
ATOM 833 C CA . LYS A 1 108 ? -5.474 -0.480 6.012 1.00 90.00 108 LYS A CA 1
ATOM 834 C C . LYS A 1 108 ? -4.696 0.208 7.122 1.00 90.00 108 LYS A C 1
ATOM 836 O O . LYS A 1 108 ? -3.468 0.133 7.169 1.00 90.00 108 LYS A O 1
ATOM 841 N N . ARG A 1 109 ? -5.414 0.811 8.068 1.00 91.50 109 ARG A N 1
ATOM 842 C CA . ARG A 1 109 ? -4.862 1.263 9.351 1.00 91.50 109 ARG A CA 1
ATOM 843 C C . ARG A 1 109 ? -5.268 0.331 10.475 1.00 91.50 109 ARG A C 1
ATOM 845 O O . ARG A 1 109 ? -6.329 -0.290 10.443 1.00 91.50 109 ARG A O 1
ATOM 852 N N . CYS A 1 110 ? -4.388 0.209 11.463 1.00 91.75 110 CYS A N 1
ATOM 853 C CA . CYS A 1 110 ? -4.660 -0.575 12.659 1.00 91.75 110 CYS A CA 1
ATOM 854 C C . CYS A 1 110 ? -5.895 -0.033 13.393 1.00 91.75 110 CYS A C 1
ATOM 856 O O . CYS A 1 110 ? -5.961 1.154 13.682 1.00 91.75 110 CYS A O 1
ATOM 858 N N . ASP A 1 111 ? -6.818 -0.917 13.769 1.00 91.62 111 ASP A N 1
ATOM 859 C CA . ASP A 1 111 ? -8.038 -0.554 14.507 1.00 91.62 111 ASP A CA 1
ATOM 860 C C . ASP A 1 111 ? -7.850 -0.407 16.028 1.00 91.62 111 ASP A C 1
ATOM 862 O O . ASP A 1 111 ? -8.808 -0.150 16.757 1.00 91.62 111 ASP A O 1
ATOM 866 N N . ARG A 1 112 ? -6.625 -0.599 16.537 1.00 92.75 112 ARG A N 1
ATOM 867 C CA . ARG A 1 112 ? -6.351 -0.499 17.972 1.00 92.75 112 ARG A CA 1
ATOM 868 C C . ARG A 1 112 ? -6.383 0.981 18.370 1.00 92.75 112 ARG A C 1
ATOM 870 O O . ARG A 1 112 ? -5.683 1.759 17.719 1.00 92.75 112 ARG A O 1
ATOM 877 N N . PRO A 1 113 ? -7.094 1.350 19.454 1.00 88.62 113 PRO A N 1
ATOM 878 C CA . PRO A 1 113 ? -6.987 2.684 20.036 1.00 88.62 113 PRO A CA 1
ATOM 879 C C . PRO A 1 113 ? -5.513 3.055 20.236 1.00 88.62 113 PRO A C 1
ATOM 881 O O . PRO A 1 113 ? -4.707 2.201 20.615 1.00 88.62 113 PRO A O 1
ATOM 884 N N . ASP A 1 114 ? -5.154 4.289 19.892 1.00 89.56 114 ASP A N 1
AT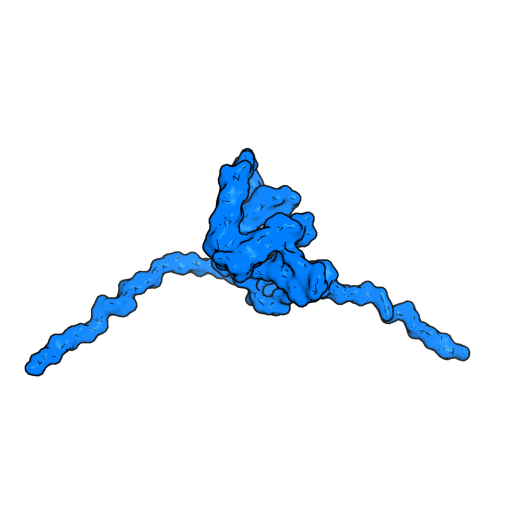OM 885 C CA . ASP A 1 114 ? -3.786 4.831 19.949 1.00 89.56 114 ASP A CA 1
ATOM 886 C C . ASP A 1 114 ? -2.776 4.211 18.963 1.00 89.56 114 ASP A C 1
ATOM 888 O O . ASP A 1 114 ? -1.579 4.502 19.010 1.00 89.56 114 ASP A O 1
ATOM 892 N N . CYS A 1 115 ? -3.227 3.375 18.020 1.00 90.50 115 CYS A N 1
ATOM 893 C CA . CYS A 1 115 ? -2.393 2.892 16.926 1.00 90.50 115 CYS A CA 1
ATOM 894 C C . CYS A 1 115 ? -2.880 3.424 15.585 1.00 90.50 115 CYS A C 1
ATOM 896 O O . CYS A 1 115 ? -3.967 3.102 15.125 1.00 90.50 115 CYS A O 1
ATOM 898 N N . HIS A 1 116 ? -2.016 4.161 14.896 1.00 87.19 116 HIS A N 1
ATOM 899 C CA . HIS A 1 116 ? -2.318 4.681 13.561 1.00 87.19 116 HIS A CA 1
ATOM 900 C C . HIS A 1 116 ? -1.497 4.029 12.455 1.00 87.19 116 HIS A C 1
ATOM 902 O O . HIS A 1 116 ? -1.584 4.462 11.311 1.00 87.19 116 HIS A O 1
ATOM 908 N N . ARG A 1 117 ? -0.720 2.989 12.784 1.00 91.12 117 ARG A N 1
ATOM 909 C CA . ARG A 1 117 ? 0.159 2.316 11.826 1.00 91.12 117 ARG A CA 1
ATOM 910 C C . ARG A 1 117 ? -0.652 1.733 10.673 1.00 91.12 117 ARG A C 1
ATOM 912 O O . ARG A 1 117 ? -1.630 1.016 10.908 1.00 91.12 117 ARG A O 1
ATOM 919 N N . ALA A 1 118 ? -0.199 2.001 9.454 1.00 91.81 118 ALA A N 1
ATOM 920 C CA . ALA A 1 118 ? -0.652 1.277 8.278 1.00 91.81 118 ALA A CA 1
ATOM 921 C C . ALA A 1 118 ? -0.224 -0.202 8.334 1.00 91.81 118 ALA A C 1
ATOM 923 O O . ALA A 1 118 ? 0.682 -0.575 9.084 1.00 91.81 118 ALA A O 1
ATOM 924 N N . PHE A 1 119 ? -0.885 -1.037 7.539 1.00 91.75 119 PHE A N 1
ATOM 925 C CA . PHE A 1 119 ? -0.473 -2.397 7.189 1.00 91.75 119 PHE A CA 1
ATOM 926 C C . PHE A 1 119 ? -1.122 -2.802 5.857 1.00 91.75 119 PHE A C 1
ATOM 928 O O . PHE A 1 119 ? -2.097 -2.173 5.429 1.00 91.75 119 PHE A O 1
ATOM 935 N N . ALA A 1 120 ? -0.608 -3.859 5.224 1.00 91.00 120 ALA A N 1
ATOM 936 C CA . ALA A 1 120 ? -1.230 -4.444 4.040 1.00 91.00 120 ALA A CA 1
ATOM 937 C C . ALA A 1 120 ? -1.817 -5.832 4.355 1.00 91.00 120 ALA A C 1
ATOM 939 O O . ALA A 1 120 ? -1.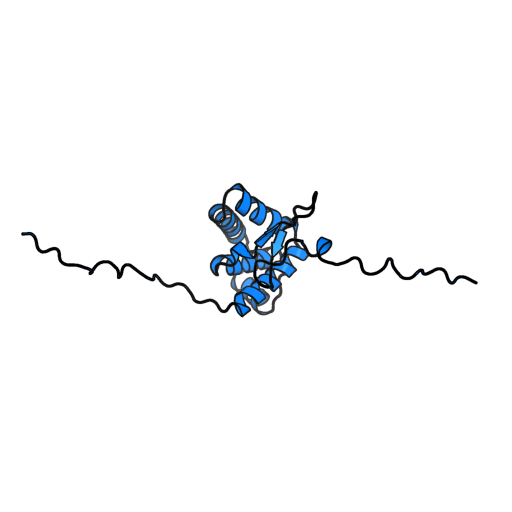206 -6.688 4.995 1.00 91.00 120 ALA A O 1
ATOM 940 N N . ASP A 1 121 ? -3.054 -6.075 3.934 1.00 89.19 121 ASP A N 1
ATOM 941 C CA . ASP A 1 121 ? -3.729 -7.358 4.110 1.00 89.19 121 ASP A CA 1
ATOM 942 C C . ASP A 1 121 ? -3.407 -8.300 2.941 1.00 89.19 121 ASP A C 1
ATOM 944 O O . ASP A 1 121 ? -4.020 -8.257 1.867 1.00 89.19 121 ASP A O 1
ATOM 948 N N . ALA A 1 122 ? -2.430 -9.179 3.167 1.00 84.69 122 ALA A N 1
ATOM 949 C CA . ALA A 1 122 ? -2.008 -10.184 2.198 1.00 84.69 122 ALA A CA 1
ATOM 950 C C . ALA A 1 122 ? -3.024 -11.326 2.003 1.00 84.69 122 ALA A C 1
ATOM 952 O O . ALA A 1 122 ? -2.995 -11.985 0.967 1.00 84.69 122 ALA A O 1
ATOM 953 N N . THR A 1 123 ? -3.957 -11.545 2.936 1.00 78.00 123 THR A N 1
ATOM 954 C CA . THR A 1 123 ? -4.818 -12.742 2.939 1.00 78.00 123 THR A CA 1
ATOM 955 C C . THR A 1 123 ? -5.967 -12.634 1.936 1.00 78.00 123 THR A C 1
ATOM 957 O O . THR A 1 123 ? -5.973 -13.311 0.912 1.00 78.00 123 THR A O 1
ATOM 960 N N . ASN A 1 124 ? -6.931 -11.751 2.190 1.00 70.00 124 ASN A N 1
ATOM 961 C CA . ASN A 1 124 ? -8.131 -11.592 1.368 1.00 70.00 124 ASN A CA 1
ATOM 962 C C . ASN A 1 124 ? -8.693 -10.163 1.385 1.00 70.00 124 ASN A C 1
ATOM 964 O O . ASN A 1 124 ? -9.857 -9.975 1.057 1.00 70.00 124 ASN A O 1
ATOM 968 N N . ALA A 1 125 ? -7.892 -9.165 1.777 1.00 72.50 125 ALA A N 1
ATOM 969 C CA . ALA A 1 125 ? -8.305 -7.764 1.933 1.00 72.50 125 ALA A CA 1
ATOM 970 C C . ALA A 1 125 ? -9.416 -7.511 2.974 1.00 72.50 125 ALA A C 1
ATOM 972 O O . ALA A 1 125 ? -9.779 -6.362 3.207 1.00 72.50 125 ALA A O 1
ATOM 973 N N . VAL A 1 126 ? -9.938 -8.529 3.665 1.00 75.12 126 VAL A N 1
ATOM 974 C CA . VAL A 1 126 ? -11.100 -8.393 4.563 1.00 75.12 126 VAL A CA 1
ATOM 975 C C . VAL A 1 126 ? -10.746 -8.730 6.007 1.00 75.12 126 VAL A C 1
ATOM 977 O O . VAL A 1 126 ? -11.130 -8.002 6.922 1.00 75.12 126 VAL A O 1
ATOM 980 N N . SER A 1 127 ? -10.000 -9.809 6.231 1.00 79.50 127 SER A N 1
ATOM 981 C CA . SER A 1 127 ? -9.907 -10.427 7.556 1.00 79.50 127 SER A CA 1
ATOM 982 C C . SER A 1 127 ? -9.010 -9.674 8.542 1.00 79.50 127 SER A C 1
ATOM 984 O O . SER A 1 127 ? -9.307 -9.628 9.739 1.00 79.50 127 SER A O 1
ATOM 986 N N . ARG A 1 128 ? -7.927 -9.043 8.071 1.00 86.44 128 ARG A N 1
ATOM 987 C CA . ARG A 1 128 ? -6.963 -8.397 8.963 1.00 86.44 128 ARG A CA 1
ATOM 988 C C . ARG A 1 128 ? -7.396 -6.970 9.288 1.00 86.44 128 ARG A C 1
ATOM 990 O O . ARG A 1 128 ? -7.622 -6.163 8.388 1.00 86.44 128 ARG A O 1
ATOM 997 N N . ARG A 1 129 ? -7.456 -6.656 10.586 1.00 89.06 129 ARG A N 1
ATOM 998 C CA . ARG A 1 129 ? -7.778 -5.314 11.117 1.00 89.06 129 ARG A CA 1
ATOM 999 C C . ARG A 1 129 ? -6.648 -4.664 11.922 1.00 89.06 129 ARG A C 1
ATOM 1001 O O . ARG A 1 129 ? -6.708 -3.484 12.249 1.00 89.06 129 ARG A O 1
ATOM 1008 N N . ARG A 1 130 ? -5.599 -5.428 12.241 1.00 90.75 130 ARG A N 1
ATOM 1009 C CA . ARG A 1 130 ? -4.502 -4.999 13.117 1.00 90.75 130 ARG A CA 1
ATOM 1010 C C . ARG A 1 130 ? -3.152 -5.115 12.428 1.00 90.75 130 ARG A C 1
ATOM 1012 O O . ARG A 1 130 ? -2.890 -6.091 11.722 1.00 90.75 130 ARG A O 1
ATOM 1019 N N . CYS A 1 131 ? -2.279 -4.146 12.694 1.00 90.38 131 CYS A N 1
ATOM 1020 C CA . CYS A 1 131 ? -0.883 -4.198 12.272 1.00 90.38 131 CYS A CA 1
ATOM 1021 C C . CYS A 1 131 ? -0.150 -5.354 12.969 1.00 90.38 131 CYS A C 1
ATOM 1023 O O . CYS A 1 131 ? -0.618 -5.883 13.978 1.00 90.38 131 CYS A O 1
ATOM 1025 N N . ALA A 1 132 ? 1.017 -5.743 12.461 1.00 87.19 132 ALA A N 1
ATOM 1026 C CA . ALA A 1 132 ? 1.768 -6.893 12.970 1.00 87.19 132 ALA A CA 1
ATOM 1027 C C . ALA A 1 132 ? 2.069 -6.835 14.478 1.00 87.19 132 ALA A C 1
ATOM 1029 O O . ALA A 1 132 ? 1.979 -7.851 15.167 1.00 87.19 132 ALA A O 1
ATOM 1030 N N . VAL A 1 133 ? 2.328 -5.634 15.010 1.00 88.44 133 VAL A N 1
ATOM 1031 C CA . VAL A 1 133 ? 2.552 -5.402 16.448 1.00 88.44 133 VAL A CA 1
ATOM 1032 C C . VAL A 1 133 ? 1.337 -5.801 17.289 1.00 88.44 133 VAL A C 1
ATOM 1034 O O . VAL A 1 133 ? 1.491 -6.338 18.381 1.00 88.44 133 VAL A O 1
ATOM 1037 N N . HIS A 1 134 ? 0.127 -5.563 16.783 1.00 90.06 134 HIS A N 1
ATOM 1038 C CA . HIS A 1 134 ? -1.125 -5.807 17.504 1.00 90.06 134 HIS A CA 1
ATOM 1039 C C . HIS A 1 134 ? -1.867 -7.071 17.059 1.00 90.06 134 HIS A C 1
ATOM 1041 O O . HIS A 1 134 ? -2.838 -7.459 17.709 1.00 90.06 134 HIS A O 1
ATOM 1047 N N . ALA A 1 135 ? -1.435 -7.697 15.964 1.00 84.06 135 ALA A N 1
ATOM 1048 C CA . ALA A 1 135 ? -1.968 -8.957 15.463 1.00 84.06 135 ALA A CA 1
ATOM 1049 C C . ALA A 1 135 ? -1.308 -10.175 16.124 1.00 84.06 135 ALA A C 1
ATOM 1051 O O . ALA A 1 135 ? -1.948 -11.218 16.232 1.00 84.06 135 ALA A O 1
ATOM 1052 N N . ARG A 1 136 ? -0.052 -10.065 16.587 1.00 74.44 136 ARG A N 1
ATOM 1053 C CA . ARG A 1 136 ? 0.617 -11.161 17.302 1.00 74.44 136 ARG A CA 1
ATOM 1054 C C . ARG A 1 136 ? -0.077 -11.400 18.651 1.00 74.44 136 ARG A C 1
ATOM 1056 O O . ARG A 1 136 ? -0.067 -10.503 19.497 1.00 74.44 136 ARG A O 1
ATOM 1063 N N . PRO A 1 137 ? -0.647 -12.594 18.901 1.00 56.81 137 PRO A N 1
ATOM 1064 C CA . PRO A 1 137 ? -1.058 -12.965 20.242 1.00 56.81 137 PRO A CA 1
ATOM 1065 C C . PRO A 1 137 ? 0.193 -12.993 21.117 1.00 56.81 137 PRO A C 1
ATOM 1067 O O . PRO A 1 137 ? 1.209 -13.580 20.739 1.00 56.81 137 PRO A O 1
ATOM 1070 N N . ARG A 1 138 ? 0.123 -12.358 22.285 1.00 46.09 138 ARG A N 1
ATOM 1071 C CA . ARG A 1 138 ? 1.150 -12.419 23.327 1.00 46.09 138 ARG A CA 1
ATOM 1072 C C . ARG A 1 138 ? 1.270 -13.875 23.804 1.00 46.09 138 ARG A C 1
ATOM 1074 O O . ARG A 1 138 ? 0.608 -14.273 24.754 1.00 46.09 138 ARG A O 1
ATOM 1081 N N . ARG A 1 139 ? 2.051 -14.710 23.112 1.00 52.31 139 ARG A N 1
ATOM 1082 C CA . ARG A 1 139 ? 2.469 -16.013 23.645 1.00 52.31 139 ARG A CA 1
ATOM 1083 C C . ARG A 1 139 ? 3.366 -15.742 24.860 1.00 52.31 139 ARG A C 1
ATOM 1085 O O . ARG A 1 139 ? 4.266 -14.917 24.759 1.00 52.31 139 ARG A O 1
ATOM 1092 N N . ALA A 1 140 ? 3.099 -16.461 25.953 1.00 47.28 140 ALA A N 1
ATOM 1093 C CA . ALA A 1 140 ? 3.751 -16.429 27.272 1.00 47.28 140 ALA A CA 1
ATOM 1094 C C . ALA A 1 140 ? 3.174 -15.440 28.313 1.00 47.28 140 ALA A C 1
ATOM 1096 O O . ALA A 1 140 ? 3.744 -14.392 28.599 1.00 47.28 140 ALA A O 1
ATOM 1097 N N . ALA A 1 141 ? 2.053 -15.829 28.931 1.00 47.56 141 ALA A N 1
ATOM 1098 C CA . ALA A 1 141 ? 1.726 -15.518 30.333 1.00 47.56 141 ALA A CA 1
ATOM 1099 C C . ALA A 1 141 ? 0.796 -16.603 30.925 1.00 47.56 141 ALA A C 1
ATOM 1101 O O . ALA A 1 141 ? -0.201 -16.315 31.581 1.00 47.56 141 ALA A O 1
ATOM 1102 N N . SER A 1 142 ? 1.062 -17.874 30.611 1.00 46.50 142 SER A N 1
ATOM 1103 C CA . SER A 1 142 ? 0.321 -19.026 31.152 1.00 46.50 142 SER A CA 1
ATOM 1104 C C . SER A 1 142 ? 1.254 -20.234 31.228 1.00 46.50 142 SER A C 1
ATOM 1106 O O . SER A 1 142 ? 1.048 -21.245 30.568 1.00 46.50 142 SER A O 1
ATOM 1108 N N . ALA A 1 143 ? 2.343 -20.077 31.974 1.00 54.31 143 ALA A N 1
ATOM 1109 C CA . ALA A 1 143 ? 3.213 -21.165 32.406 1.00 54.31 143 ALA A CA 1
ATOM 1110 C C . ALA A 1 143 ? 3.635 -20.904 33.859 1.00 54.31 143 ALA A C 1
ATOM 1112 O O . ALA A 1 143 ? 4.810 -20.852 34.173 1.00 54.31 143 ALA A O 1
ATOM 1113 N N . GLU A 1 144 ? 2.654 -20.680 34.730 1.00 47.19 144 GLU A N 1
ATOM 1114 C CA . GLU A 1 144 ? 2.824 -20.788 36.181 1.00 47.19 144 GLU A CA 1
ATOM 1115 C C . GLU A 1 144 ? 1.474 -21.232 36.751 1.00 47.19 144 GLU A C 1
ATOM 1117 O O . GLU A 1 144 ? 0.639 -20.445 37.188 1.00 47.19 144 GLU A O 1
ATOM 1122 N N . GLN A 1 145 ? 1.207 -22.534 36.629 1.00 54.34 145 GLN A N 1
ATOM 1123 C CA . GLN A 1 145 ? 0.278 -23.200 37.531 1.00 54.34 145 GLN A CA 1
ATOM 1124 C C . GLN A 1 145 ? 1.048 -23.440 38.836 1.00 54.34 145 GLN A C 1
ATOM 1126 O O . GLN A 1 145 ? 2.047 -24.160 38.796 1.00 54.34 145 GLN A O 1
ATOM 1131 N N . PRO A 1 146 ? 0.632 -22.878 39.983 1.00 57.72 146 PRO A N 1
ATOM 1132 C CA . PRO A 1 146 ? 1.189 -23.289 41.258 1.00 57.72 146 PRO A CA 1
ATOM 1133 C C . PRO A 1 146 ? 0.751 -24.732 41.515 1.00 57.72 146 PRO A C 1
ATOM 1135 O O . PRO A 1 146 ? -0.435 -25.028 41.687 1.00 57.72 146 PRO A O 1
ATOM 1138 N N . SER A 1 147 ? 1.724 -25.637 41.504 1.00 57.84 147 SER A N 1
ATOM 1139 C CA . SER A 1 147 ? 1.604 -26.984 42.042 1.00 57.84 147 SER A CA 1
ATOM 1140 C C . SER A 1 147 ? 1.158 -26.883 43.500 1.00 57.84 147 SER A C 1
ATOM 1142 O O . SER A 1 147 ? 1.919 -26.447 44.360 1.00 57.84 147 SER A O 1
ATOM 1144 N N . ARG A 1 148 ? -0.102 -27.247 43.758 1.00 52.72 148 ARG A N 1
ATOM 1145 C CA . ARG A 1 148 ? -0.609 -27.504 45.106 1.00 52.72 148 ARG A CA 1
ATOM 1146 C C . ARG A 1 148 ? 0.074 -28.768 45.627 1.00 52.72 148 ARG A C 1
ATOM 1148 O O . ARG A 1 148 ? -0.172 -29.848 45.090 1.00 52.72 148 ARG A O 1
ATOM 1155 N N . GLY A 1 149 ? 0.922 -28.593 46.632 1.00 59.84 149 GLY A N 1
ATOM 1156 C CA . GLY A 1 149 ? 1.335 -29.608 47.597 1.00 59.84 149 GLY A CA 1
ATOM 1157 C C . GLY A 1 149 ? 0.915 -29.142 48.978 1.00 59.84 149 GLY A C 1
ATOM 1158 O O . GLY A 1 149 ? 0.967 -27.909 49.194 1.00 59.84 149 GLY A O 1
#

pLDDT: mean 80.78, std 17.24, range [38.5, 95.81]

Sequence (149 aa):
MQSQPTDQHANRVQRGELHVPVALLARLAAIVDHAVERHPLVFTAYAATAENSGRAQAAQQLWSDLTRSDSPVADVWNRLRHGDVEDSTTAHHALMILIALGGWDRMKRCDRPDCHRAFADATNAVSRRRCAVHARPRRAASAEQPSRG

Foldseek 3Di:
DDDDDDDDPPPPDPDDQPPDPLLVLLVLQVLLQVLCVLVQVLLLVLQVCCVPVRNVVSLVVLVVVLVPDPDDPVVLVVCVVVSHNNDVNNSSVSVNVSVVNVQSLQWAAAPDVPGSTIGGNSDRSPDDRHRPVVPDDPPDDPDDDPPDD

Radius of gyration: 21.66 Å; chains: 1; bounding box: 65×43×82 Å

Secondary structure (DSSP, 8-state):
---PPP-S-S-----------HHHHHHHHHHHHHHHHHSHHHHHHHHHHHHHT-HHHHHHHHHHHHHT--S-HHHHHHHHHTT---SHHHHHHHHHHHHHTTGGGGEEE--STT---EEE--SSSSS--S-HHHHS----S--------

InterPro domains:
  IPR023286 ABATE domain superfamily [G3DSA:1.10.3300.10] (2-148)
  IPR023286 ABATE domain superfamily [SSF160904] (15-132)